Protein AF-A0A3E1EK61-F1 (afdb_monomer)

Nearest PDB structures (foldseek):
  5bsh-assembly1_D  TM=7.287E-01  e=6.746E+00  Medicago truncatula

pLDDT: mean 79.61, std 18.03, range [48.34, 98.31]

Foldseek 3Di:
DPPPPVVVPPPPPVPVPDPPPPPPPPPPDVVVQQVVVQVVLVVQLVVQLVVVVVVVDDSVVSSVVSLVVCCVVPVVGPNNVDD

Structure (mmCIF, N/CA/C/O backbone):
data_AF-A0A3E1EK61-F1
#
_entry.id   AF-A0A3E1EK61-F1
#
loop_
_atom_site.group_PDB
_atom_site.id
_atom_site.type_symbol
_atom_site.label_atom_id
_atom_site.label_alt_id
_atom_site.label_comp_id
_atom_site.label_asym_id
_atom_site.label_entity_id
_atom_site.label_seq_id
_atom_site.pdbx_PDB_ins_code
_atom_site.Cartn_x
_atom_site.Cartn_y
_atom_site.Cartn_z
_atom_site.occupancy
_atom_site.B_iso_or_equiv
_atom_site.auth_seq_id
_atom_site.auth_comp_id
_atom_site.auth_asym_id
_atom_site.auth_atom_id
_atom_site.pdbx_PDB_model_num
ATOM 1 N N . MET A 1 1 ? 49.779 51.396 -35.343 1.00 48.34 1 MET A N 1
ATOM 2 C CA . MET A 1 1 ? 49.883 49.921 -35.244 1.00 48.34 1 MET A CA 1
ATOM 3 C C . MET A 1 1 ? 49.449 49.436 -33.853 1.00 48.34 1 MET A C 1
ATOM 5 O O . MET A 1 1 ? 50.280 49.021 -33.065 1.00 48.34 1 MET A O 1
ATOM 9 N N . LYS A 1 2 ? 48.164 49.570 -33.488 1.00 52.69 2 LYS A N 1
ATOM 10 C CA . LYS A 1 2 ? 47.650 49.185 -32.147 1.00 52.69 2 LYS A CA 1
ATOM 11 C C . LYS A 1 2 ? 46.298 48.449 -32.190 1.00 52.69 2 LYS A C 1
ATOM 13 O O . LYS A 1 2 ? 45.781 48.054 -31.159 1.00 52.69 2 LYS A O 1
ATOM 18 N N . ARG A 1 3 ? 45.733 48.245 -33.389 1.00 54.34 3 ARG A N 1
ATOM 19 C CA . ARG A 1 3 ? 44.423 47.601 -33.601 1.00 54.34 3 ARG A CA 1
ATOM 20 C C . ARG A 1 3 ? 44.506 46.087 -33.855 1.00 54.34 3 ARG A C 1
ATOM 22 O O . ARG A 1 3 ? 43.498 45.410 -33.732 1.00 54.34 3 ARG A O 1
ATOM 29 N N . SER A 1 4 ? 45.696 45.549 -34.139 1.00 55.09 4 SER A N 1
ATOM 30 C CA . SER A 1 4 ? 45.888 44.117 -34.439 1.00 55.09 4 SER A CA 1
ATOM 31 C C . SER A 1 4 ? 46.126 43.231 -33.212 1.00 55.09 4 SER A C 1
ATOM 33 O O . SER A 1 4 ? 46.171 42.017 -33.351 1.00 55.09 4 SER A O 1
ATOM 35 N N . LEU A 1 5 ? 46.269 43.805 -32.012 1.00 54.22 5 LEU A N 1
ATOM 36 C CA . LEU A 1 5 ? 46.554 43.038 -30.789 1.00 54.22 5 LEU 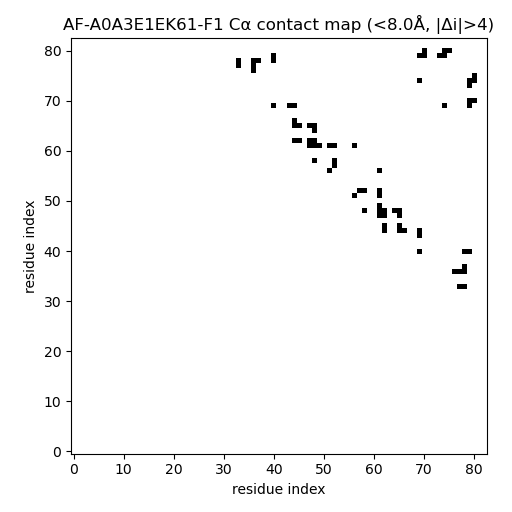A CA 1
ATOM 37 C C . LEU A 1 5 ? 45.298 42.461 -30.117 1.00 54.22 5 LEU A C 1
ATOM 39 O O . LEU A 1 5 ? 45.408 41.540 -29.319 1.00 54.22 5 LEU A O 1
ATOM 43 N N . ILE A 1 6 ? 44.106 42.959 -30.460 1.00 55.25 6 ILE A N 1
ATOM 44 C CA . ILE A 1 6 ? 42.843 42.499 -29.856 1.00 55.25 6 ILE A CA 1
ATOM 45 C C . ILE A 1 6 ? 42.387 41.169 -30.480 1.00 55.25 6 ILE A C 1
ATOM 47 O O . ILE A 1 6 ? 41.839 40.313 -29.793 1.00 55.25 6 ILE A O 1
ATOM 51 N N . PHE A 1 7 ? 42.687 40.944 -31.762 1.00 52.25 7 PHE A N 1
ATOM 52 C CA . PHE A 1 7 ? 42.311 39.708 -32.457 1.00 52.25 7 PHE A CA 1
ATOM 53 C C . PHE A 1 7 ? 43.163 38.492 -32.071 1.00 52.25 7 PHE A C 1
ATOM 55 O O . PHE A 1 7 ? 42.735 37.364 -32.296 1.00 52.25 7 PHE A O 1
ATOM 62 N N . LEU A 1 8 ? 44.333 38.694 -31.455 1.00 54.09 8 LEU A N 1
ATOM 63 C CA . LEU A 1 8 ? 45.206 37.591 -31.042 1.00 54.09 8 LEU A CA 1
ATOM 64 C C . LEU A 1 8 ? 44.809 36.965 -29.695 1.00 54.09 8 LEU A C 1
ATOM 66 O O . LEU A 1 8 ? 45.253 35.863 -29.389 1.00 54.09 8 LEU A O 1
ATOM 70 N N . LEU A 1 9 ? 43.972 37.639 -28.898 1.00 54.16 9 LEU A N 1
ATOM 71 C CA . LEU A 1 9 ? 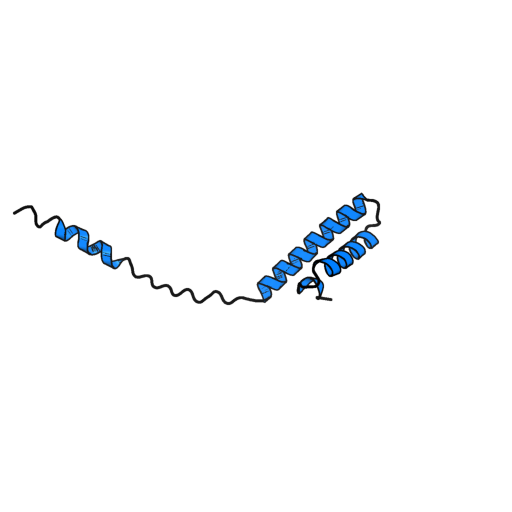43.628 37.187 -27.544 1.00 54.16 9 LEU A CA 1
ATOM 72 C C . LEU A 1 9 ? 42.346 36.337 -27.474 1.00 54.16 9 LEU A C 1
ATOM 74 O O . LEU A 1 9 ? 42.082 35.713 -26.453 1.00 54.16 9 LEU A O 1
ATOM 78 N N . LEU A 1 10 ? 41.549 36.295 -28.548 1.00 54.25 10 LEU A N 1
ATOM 79 C CA . LEU A 1 10 ? 40.273 35.563 -28.595 1.00 54.25 10 LEU A CA 1
ATOM 80 C C . LEU A 1 10 ? 40.390 34.150 -29.194 1.00 54.25 10 LEU A C 1
ATOM 82 O O . LEU A 1 10 ? 39.433 33.381 -29.139 1.00 54.25 10 LEU A O 1
ATOM 86 N N . LEU A 1 11 ? 41.554 33.781 -29.737 1.00 54.44 11 LEU A N 1
ATOM 87 C CA . LEU A 1 11 ? 41.748 32.493 -30.407 1.00 54.44 11 LEU A CA 1
ATOM 88 C C . LEU A 1 11 ? 41.859 31.253 -2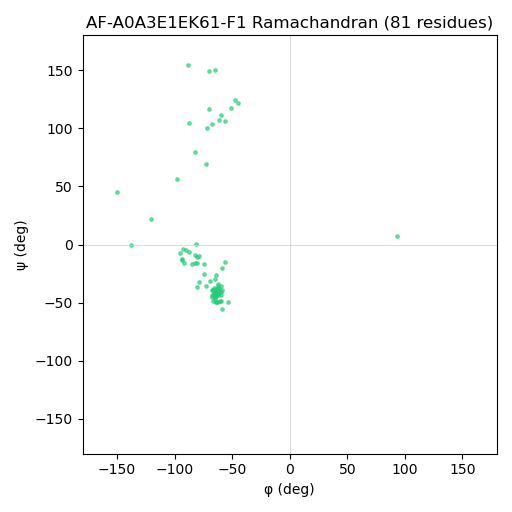9.485 1.00 54.44 11 LEU A C 1
ATOM 90 O O . LEU A 1 11 ? 41.504 30.173 -29.955 1.00 54.44 11 LEU A O 1
ATOM 94 N N . PRO A 1 12 ? 42.273 31.315 -28.198 1.00 55.38 12 PRO A N 1
ATOM 95 C CA . PRO A 1 12 ? 42.404 30.087 -27.414 1.00 55.38 12 PRO A CA 1
ATOM 96 C C . PRO A 1 12 ? 41.081 29.592 -26.801 1.00 55.38 12 PRO A C 1
ATOM 98 O O . PRO A 1 12 ? 41.039 28.472 -26.300 1.00 55.38 12 PRO A O 1
ATOM 101 N N . LEU A 1 13 ? 39.983 30.362 -26.856 1.00 53.47 13 LEU A N 1
ATOM 102 C CA . LEU A 1 13 ? 38.729 29.975 -26.188 1.00 53.47 13 LEU A CA 1
ATOM 103 C C . LEU A 1 13 ? 37.886 28.959 -26.985 1.00 53.47 13 LEU A C 1
ATOM 105 O O . LEU A 1 13 ? 37.014 28.304 -26.421 1.00 53.47 13 LEU A O 1
ATOM 109 N N . ALA A 1 14 ? 38.164 28.771 -28.279 1.00 55.59 14 ALA A N 1
ATOM 110 C CA . ALA A 1 14 ? 37.399 27.858 -29.135 1.00 55.59 14 ALA A CA 1
ATOM 111 C C . ALA A 1 14 ? 37.790 26.371 -28.988 1.00 55.59 14 ALA A C 1
ATOM 113 O O . ALA A 1 14 ? 37.073 25.503 -29.480 1.00 55.59 14 ALA A O 1
ATOM 114 N N . LEU A 1 15 ? 38.896 26.051 -28.305 1.00 55.47 15 LEU A N 1
ATOM 115 C CA . LEU A 1 15 ? 39.407 24.675 -28.195 1.00 55.47 15 LEU A CA 1
ATOM 116 C C . LEU A 1 15 ? 38.871 23.886 -26.987 1.00 55.47 15 LEU A C 1
ATOM 118 O O . LEU A 1 15 ? 39.138 22.694 -26.878 1.00 55.47 15 LEU A O 1
ATOM 122 N N . LEU A 1 16 ? 38.086 24.505 -26.098 1.00 57.38 16 LEU A N 1
ATOM 123 C CA . LEU A 1 16 ? 37.524 23.825 -24.918 1.00 57.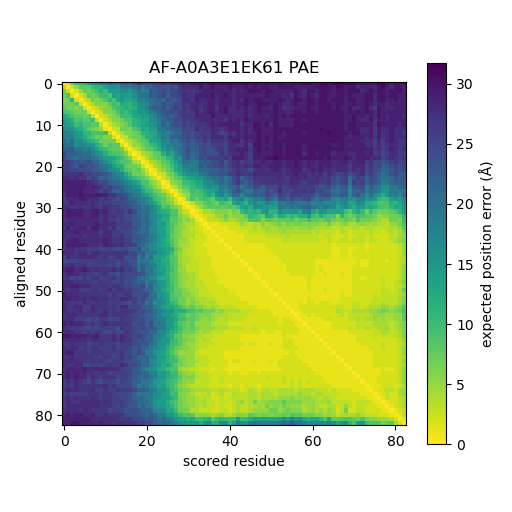38 16 LEU A CA 1
ATOM 124 C C . LEU A 1 16 ? 36.124 23.228 -25.152 1.00 57.38 16 LEU A C 1
ATOM 126 O O . LEU A 1 16 ? 35.590 22.543 -24.282 1.00 57.38 16 LEU A O 1
ATOM 130 N N . ALA A 1 17 ? 35.524 23.431 -26.327 1.00 59.53 17 ALA A N 1
ATOM 131 C CA . ALA A 1 17 ? 34.177 22.955 -26.642 1.00 59.53 17 ALA A CA 1
ATOM 132 C C . ALA A 1 17 ? 34.188 21.630 -27.426 1.00 59.53 17 ALA A C 1
ATOM 134 O O . ALA A 1 17 ? 33.642 21.543 -28.523 1.00 59.53 17 ALA A O 1
ATOM 135 N N . ALA A 1 18 ? 34.815 20.578 -26.892 1.00 62.09 18 ALA A N 1
ATOM 136 C CA . ALA A 1 18 ? 34.723 19.250 -27.510 1.00 62.09 18 ALA A CA 1
ATOM 137 C C . ALA A 1 18 ? 34.821 18.082 -26.516 1.00 62.09 18 ALA A C 1
ATOM 139 O O . ALA A 1 18 ? 35.457 17.069 -26.794 1.00 62.09 18 ALA A O 1
ATOM 140 N N . CYS A 1 19 ? 34.114 18.152 -25.388 1.00 61.62 19 CYS A N 1
ATOM 141 C CA . CYS A 1 19 ? 33.782 16.941 -24.638 1.00 61.62 19 CYS A CA 1
ATOM 142 C C . CYS A 1 19 ? 32.550 16.281 -25.272 1.00 61.62 19 CYS A C 1
ATOM 144 O O . CYS A 1 19 ? 31.436 16.412 -24.768 1.00 61.62 19 CYS A O 1
ATOM 146 N N . LYS A 1 20 ? 32.735 15.546 -26.379 1.00 64.19 20 LYS A N 1
ATOM 147 C CA . LYS A 1 20 ? 31.731 14.575 -26.846 1.00 64.19 20 LYS A CA 1
ATOM 148 C C . LYS A 1 20 ? 31.737 13.363 -25.910 1.00 64.19 20 LYS A C 1
ATOM 150 O O . LYS A 1 20 ? 32.153 12.271 -26.288 1.00 64.19 20 LYS A O 1
ATOM 155 N N . HIS A 1 21 ? 31.276 13.551 -24.676 1.00 63.59 21 HIS A N 1
ATOM 156 C CA . HIS A 1 21 ? 30.789 12.427 -23.894 1.00 63.59 21 HIS A CA 1
ATOM 157 C C . HIS A 1 21 ? 29.518 11.959 -24.593 1.00 63.59 21 HIS A C 1
ATOM 159 O O . HIS A 1 21 ? 28.492 12.621 -24.522 1.00 63.59 21 HIS A O 1
ATOM 165 N N . ASN A 1 22 ? 29.602 10.848 -25.321 1.00 63.06 22 ASN A N 1
ATOM 166 C CA . ASN A 1 22 ? 28.423 10.048 -25.608 1.00 63.06 22 ASN A CA 1
ATOM 167 C C . ASN A 1 22 ? 28.069 9.374 -24.280 1.00 63.06 22 ASN A C 1
ATOM 169 O O . ASN A 1 22 ? 28.758 8.408 -23.929 1.00 63.06 22 ASN A O 1
ATOM 173 N N . PRO A 1 23 ? 27.082 9.853 -23.493 1.00 62.62 23 PRO A N 1
ATOM 174 C CA . PRO A 1 23 ? 26.621 9.058 -22.375 1.00 62.62 23 PRO A CA 1
ATOM 175 C C . PRO A 1 23 ? 26.113 7.754 -22.985 1.00 62.62 23 PRO A C 1
ATOM 177 O O . PRO A 1 23 ? 25.122 7.739 -23.720 1.00 62.62 23 PRO A O 1
ATOM 180 N N . LYS A 1 24 ? 26.820 6.645 -22.734 1.00 64.94 24 LYS A N 1
ATOM 181 C CA . LYS A 1 24 ? 26.198 5.330 -22.868 1.00 64.94 24 LYS A CA 1
ATOM 182 C C . LYS A 1 24 ? 24.923 5.442 -22.052 1.00 64.94 24 LYS A C 1
ATOM 184 O O . LYS A 1 24 ? 25.013 5.745 -20.862 1.00 64.94 24 LYS A O 1
ATOM 189 N N . LYS A 1 25 ? 23.768 5.302 -22.712 1.00 65.25 25 LYS A N 1
ATOM 190 C CA . LYS A 1 25 ? 22.471 5.316 -22.035 1.00 65.25 25 LYS A CA 1
ATOM 191 C C . LYS A 1 25 ? 22.627 4.428 -20.799 1.00 65.25 25 LYS A C 1
ATOM 193 O O . LYS A 1 25 ? 23.087 3.292 -20.982 1.00 65.25 25 LYS A O 1
ATOM 198 N N . PRO A 1 26 ? 22.395 4.949 -19.579 1.00 64.88 26 PRO A N 1
ATOM 199 C CA . PRO A 1 26 ? 22.515 4.149 -18.374 1.00 64.88 26 PRO A CA 1
ATOM 200 C C . PRO A 1 26 ? 21.766 2.849 -18.614 1.00 64.88 26 PRO A C 1
ATOM 202 O O . PRO A 1 26 ? 20.624 2.874 -19.068 1.00 64.88 26 PRO A O 1
ATOM 205 N N . LYS A 1 27 ? 22.456 1.719 -18.448 1.00 61.41 27 LYS A N 1
ATOM 206 C CA . LYS A 1 27 ? 21.854 0.410 -18.663 1.00 61.41 27 LYS A CA 1
ATOM 207 C C . LYS A 1 27 ? 20.717 0.322 -17.656 1.00 61.41 27 LYS A C 1
ATOM 209 O O . LYS A 1 27 ? 20.994 0.267 -16.462 1.00 61.41 27 LYS A O 1
ATOM 214 N N . GLU A 1 28 ? 19.478 0.415 -18.131 1.00 62.78 28 GLU A N 1
ATOM 215 C CA . GLU A 1 28 ? 18.295 0.282 -17.290 1.00 62.78 28 GLU A CA 1
ATOM 216 C C . GLU A 1 28 ? 18.426 -1.071 -16.599 1.00 62.78 28 GLU A C 1
ATOM 218 O O . GLU A 1 28 ? 18.390 -2.117 -17.246 1.00 62.78 28 GLU A O 1
ATOM 223 N N . ASN A 1 29 ? 18.752 -1.045 -15.307 1.00 65.38 29 ASN A N 1
ATOM 224 C CA . ASN A 1 29 ? 18.870 -2.253 -14.522 1.00 65.38 29 ASN A CA 1
ATOM 225 C C . ASN A 1 29 ? 17.464 -2.544 -13.995 1.00 65.38 29 ASN A C 1
ATOM 227 O O . ASN A 1 29 ? 17.032 -1.847 -13.074 1.00 65.38 29 ASN A O 1
ATOM 231 N N . PRO A 1 30 ? 16.740 -3.531 -14.550 1.00 63.59 30 PRO A N 1
ATOM 232 C CA . PRO A 1 30 ? 15.387 -3.847 -14.099 1.00 63.59 30 PRO A CA 1
ATOM 233 C C . PRO A 1 30 ? 15.343 -4.221 -12.609 1.00 63.59 30 PRO A C 1
ATOM 235 O O . PRO A 1 30 ? 14.303 -4.057 -11.981 1.00 63.59 30 PRO A O 1
ATOM 238 N N . ALA A 1 31 ? 16.476 -4.623 -12.016 1.00 65.56 31 ALA A N 1
ATOM 239 C CA . ALA A 1 31 ? 16.583 -4.874 -10.580 1.00 65.56 31 ALA A CA 1
ATOM 240 C C . ALA A 1 31 ? 16.386 -3.612 -9.715 1.00 65.56 31 ALA A C 1
ATOM 242 O O . ALA A 1 31 ? 15.892 -3.701 -8.595 1.00 65.56 31 ALA A O 1
ATOM 243 N N . ALA A 1 32 ? 16.738 -2.425 -10.224 1.00 62.81 32 ALA A N 1
ATOM 244 C CA . ALA A 1 32 ? 16.543 -1.178 -9.482 1.00 62.81 32 ALA A CA 1
ATOM 245 C C . ALA A 1 32 ? 15.057 -0.789 -9.417 1.00 62.81 32 ALA A C 1
ATO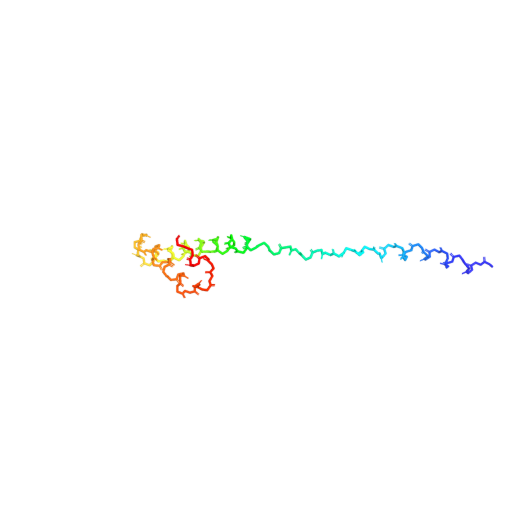M 247 O O . ALA A 1 32 ? 14.590 -0.281 -8.401 1.00 62.81 32 ALA A O 1
ATOM 248 N N . ALA A 1 33 ? 14.299 -1.059 -10.485 1.00 74.81 33 ALA A N 1
ATOM 249 C CA . ALA A 1 33 ? 12.856 -0.840 -10.493 1.00 74.81 33 ALA A CA 1
ATOM 250 C C . ALA A 1 33 ? 12.148 -1.776 -9.500 1.00 74.81 33 ALA A C 1
ATOM 252 O O . ALA A 1 33 ? 11.315 -1.313 -8.723 1.00 74.81 33 ALA A O 1
ATOM 253 N N . SER A 1 34 ? 12.536 -3.057 -9.448 1.00 80.00 34 SER A N 1
ATOM 254 C CA . SER A 1 34 ? 11.950 -4.010 -8.497 1.00 80.00 34 SER A CA 1
ATOM 255 C C . SER A 1 34 ? 12.243 -3.654 -7.038 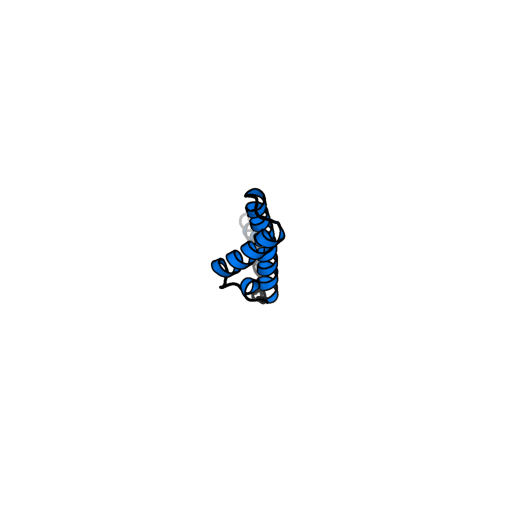1.00 80.00 34 SER A C 1
ATOM 257 O O . SER A 1 34 ? 11.335 -3.706 -6.216 1.00 80.00 34 SER A O 1
ATOM 259 N N . GLU A 1 35 ? 13.466 -3.223 -6.711 1.00 81.69 35 GLU A N 1
ATOM 260 C CA . GLU A 1 35 ? 13.828 -2.827 -5.339 1.00 81.69 35 GLU A CA 1
ATOM 261 C C . GLU A 1 35 ? 13.004 -1.620 -4.851 1.00 81.69 35 GLU A C 1
ATOM 263 O O . GLU A 1 35 ? 12.526 -1.582 -3.713 1.00 81.69 35 GLU A O 1
ATOM 268 N N . ILE A 1 36 ? 12.774 -0.639 -5.731 1.00 89.19 36 ILE A N 1
ATOM 269 C CA . ILE A 1 36 ? 11.945 0.531 -5.416 1.00 89.19 36 ILE A CA 1
ATOM 270 C C . ILE A 1 36 ? 10.492 0.114 -5.178 1.00 89.19 36 ILE A C 1
ATOM 272 O O . ILE A 1 36 ? 9.873 0.579 -4.216 1.00 89.19 36 ILE A O 1
ATOM 276 N N . GLU A 1 37 ? 9.950 -0.753 -6.035 1.00 89.62 37 GLU A N 1
ATOM 277 C CA . GLU A 1 37 ? 8.582 -1.256 -5.902 1.00 89.62 37 GLU A CA 1
ATOM 278 C C . GLU A 1 37 ? 8.394 -2.075 -4.617 1.00 89.62 37 GLU A C 1
ATOM 280 O O . GLU A 1 37 ? 7.378 -1.923 -3.935 1.00 89.62 37 GLU A O 1
ATOM 285 N N . GLU A 1 38 ? 9.375 -2.893 -4.235 1.00 90.69 38 GLU A N 1
ATOM 286 C CA . GLU A 1 38 ? 9.354 -3.660 -2.985 1.00 90.69 38 GLU A CA 1
ATOM 287 C C . GLU A 1 38 ? 9.390 -2.743 -1.759 1.00 90.69 38 GLU A C 1
ATOM 289 O O . GLU A 1 38 ? 8.554 -2.872 -0.857 1.00 90.69 38 GLU A O 1
ATOM 294 N N . GLY A 1 39 ? 10.285 -1.751 -1.754 1.00 93.38 39 GLY A N 1
ATOM 295 C CA . GLY A 1 39 ? 10.338 -0.753 -0.687 1.00 93.38 39 GLY A CA 1
ATOM 296 C C . GLY A 1 39 ? 9.056 0.082 -0.603 1.00 93.38 39 GLY A C 1
ATOM 297 O O . GLY A 1 39 ? 8.604 0.433 0.491 1.00 93.38 39 GLY A O 1
ATOM 298 N N . PHE A 1 40 ? 8.440 0.390 -1.746 1.00 94.75 40 PHE A N 1
ATOM 299 C CA . PHE A 1 40 ? 7.137 1.047 -1.797 1.00 94.75 40 PHE A CA 1
ATOM 300 C C . PHE A 1 40 ? 6.038 0.166 -1.195 1.00 94.75 40 PHE A C 1
ATOM 302 O O . PHE A 1 40 ? 5.317 0.642 -0.316 1.00 94.75 40 PHE A O 1
ATOM 309 N N . LYS A 1 41 ? 5.950 -1.109 -1.597 1.00 95.25 41 LYS A N 1
ATOM 310 C CA . LYS A 1 41 ? 4.995 -2.079 -1.040 1.00 95.25 41 LYS A CA 1
ATOM 311 C C . LYS A 1 41 ? 5.105 -2.156 0.472 1.00 95.25 41 LYS A C 1
ATOM 313 O O . LYS A 1 41 ? 4.088 -2.040 1.153 1.00 95.25 41 LYS A O 1
ATOM 318 N N . GLN A 1 42 ? 6.319 -2.308 0.999 1.00 96.38 42 GLN A N 1
ATOM 319 C CA . GLN A 1 42 ? 6.534 -2.412 2.438 1.00 96.38 42 GLN A CA 1
ATOM 320 C C . GLN A 1 42 ? 6.002 -1.176 3.175 1.00 96.38 42 GLN A C 1
ATOM 322 O O . GLN A 1 42 ? 5.136 -1.306 4.041 1.00 96.38 42 GLN A O 1
ATOM 327 N N . ARG A 1 43 ? 6.455 0.024 2.788 1.00 97.19 43 ARG A N 1
ATOM 328 C CA . ARG A 1 43 ? 6.040 1.277 3.443 1.00 97.19 43 ARG A CA 1
ATOM 329 C C . ARG A 1 43 ? 4.539 1.528 3.317 1.00 97.19 43 ARG A C 1
ATOM 331 O O . ARG A 1 43 ? 3.917 2.040 4.247 1.00 97.19 43 ARG A O 1
ATOM 338 N N . TRP A 1 44 ? 3.954 1.182 2.172 1.00 97.69 44 TRP A N 1
ATOM 339 C CA . TRP A 1 44 ? 2.524 1.345 1.942 1.00 97.69 44 TRP A CA 1
ATOM 340 C C . TRP A 1 44 ? 1.705 0.414 2.840 1.00 97.69 44 TRP A C 1
ATOM 342 O O . TRP A 1 44 ? 0.787 0.880 3.514 1.00 97.69 44 TRP A O 1
ATOM 352 N N . VAL A 1 45 ? 2.064 -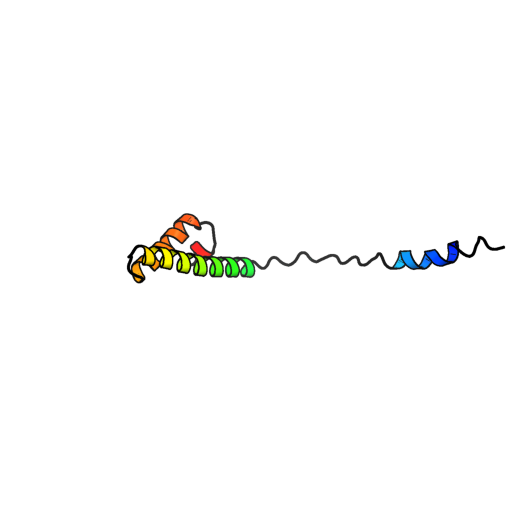0.874 2.898 1.00 97.75 45 VAL A N 1
ATOM 353 C CA . VAL A 1 45 ? 1.385 -1.872 3.739 1.00 97.75 45 VAL A CA 1
ATOM 354 C C . VAL A 1 45 ? 1.516 -1.517 5.217 1.00 97.75 45 VAL A C 1
ATOM 356 O O . VAL A 1 45 ? 0.526 -1.582 5.938 1.00 97.75 45 VAL A O 1
ATOM 359 N N . GLU A 1 46 ? 2.699 -1.102 5.671 1.00 97.69 46 GLU A N 1
ATOM 360 C CA . GLU A 1 46 ? 2.923 -0.679 7.060 1.00 97.69 46 GLU A CA 1
ATOM 361 C C . GLU A 1 46 ? 2.044 0.515 7.438 1.00 97.69 46 GLU A C 1
ATOM 363 O O . GLU A 1 46 ? 1.336 0.462 8.446 1.00 97.69 46 GLU A O 1
ATOM 368 N N . LYS A 1 47 ? 2.023 1.560 6.600 1.00 98.25 47 LYS A N 1
ATOM 369 C CA . LYS A 1 47 ? 1.157 2.722 6.819 1.00 98.25 47 LYS A CA 1
ATOM 370 C C . LYS A 1 47 ? -0.313 2.308 6.856 1.00 98.25 47 LYS A C 1
ATOM 372 O O . LYS A 1 47 ? -1.036 2.682 7.773 1.00 98.25 47 LYS A O 1
ATOM 377 N N . ARG A 1 48 ? -0.758 1.523 5.873 1.00 98.19 48 ARG A N 1
ATOM 378 C CA . ARG A 1 48 ? -2.168 1.148 5.765 1.00 98.19 48 ARG A CA 1
ATOM 379 C C . ARG A 1 48 ? -2.611 0.253 6.919 1.00 98.19 48 ARG A C 1
ATOM 381 O O . ARG A 1 48 ? -3.702 0.444 7.447 1.00 98.19 48 ARG A O 1
ATOM 388 N N . ALA A 1 49 ? -1.758 -0.671 7.351 1.00 98.31 49 ALA A N 1
ATOM 389 C CA . ALA A 1 49 ? -2.010 -1.477 8.536 1.00 98.31 49 ALA A CA 1
ATOM 390 C C . ALA A 1 49 ? -2.107 -0.602 9.797 1.00 98.31 49 ALA A C 1
ATOM 392 O O . ALA A 1 49 ? -2.984 -0.838 10.621 1.00 98.31 49 ALA A O 1
ATOM 393 N N . ALA A 1 50 ? -1.266 0.430 9.936 1.00 98.19 50 ALA A N 1
ATOM 394 C CA . ALA A 1 50 ? -1.361 1.383 11.043 1.00 98.19 50 ALA A CA 1
ATOM 395 C C . ALA A 1 50 ? -2.684 2.167 11.031 1.00 98.19 50 ALA A C 1
ATOM 397 O O . ALA A 1 50 ? -3.323 2.287 12.076 1.00 98.19 50 ALA A O 1
ATOM 398 N N . ASP A 1 51 ? -3.136 2.620 9.858 1.00 98.19 51 ASP A N 1
ATOM 399 C CA . ASP A 1 51 ? -4.432 3.294 9.708 1.00 98.19 51 ASP A CA 1
ATOM 400 C C . ASP A 1 51 ? -5.597 2.366 10.106 1.00 98.19 51 ASP A C 1
ATOM 402 O O . ASP A 1 51 ? -6.524 2.784 10.795 1.00 98.19 51 ASP A O 1
ATOM 406 N N . LEU A 1 52 ? -5.545 1.088 9.713 1.00 98.19 52 LEU A N 1
ATOM 407 C CA . LEU A 1 52 ? -6.561 0.090 10.071 1.00 98.19 52 LEU A CA 1
ATOM 408 C C . LEU A 1 52 ? -6.549 -0.237 11.572 1.00 98.19 52 LEU A C 1
ATOM 410 O O . LEU A 1 52 ? -7.612 -0.332 12.187 1.00 98.19 52 LEU A O 1
ATOM 414 N N . MET A 1 53 ? -5.370 -0.326 12.190 1.00 98.00 53 MET A N 1
ATOM 415 C CA . MET A 1 53 ? -5.256 -0.488 13.642 1.00 98.00 53 MET A CA 1
ATOM 416 C C . MET A 1 53 ? -5.815 0.721 14.397 1.00 98.00 53 MET A C 1
ATOM 418 O O . MET A 1 53 ? -6.484 0.546 15.413 1.00 98.00 53 MET A O 1
ATOM 422 N N . ALA A 1 54 ? -5.603 1.941 13.893 1.00 98.12 54 ALA A N 1
ATOM 423 C CA . ALA A 1 54 ? -6.183 3.153 14.475 1.00 98.12 54 ALA A CA 1
ATOM 424 C C . ALA A 1 54 ? -7.723 3.166 14.404 1.00 98.12 54 ALA A C 1
ATOM 426 O O . ALA A 1 54 ? -8.371 3.772 15.255 1.00 98.12 54 ALA A O 1
ATOM 427 N N . LEU A 1 55 ? -8.311 2.453 13.437 1.00 97.12 55 LEU A N 1
ATOM 428 C CA . LEU A 1 55 ? -9.756 2.208 13.338 1.00 97.12 55 LEU A CA 1
ATOM 429 C C . LEU A 1 55 ? -10.244 1.060 14.242 1.00 97.12 55 LEU A C 1
ATOM 431 O O . LEU A 1 55 ? -11.435 0.756 14.257 1.00 97.12 55 LEU A O 1
ATOM 435 N N . GLY A 1 56 ? -9.347 0.427 15.002 1.00 97.06 56 GLY A N 1
ATOM 436 C CA . GLY A 1 56 ? -9.668 -0.631 15.958 1.00 97.06 56 GLY A CA 1
ATOM 437 C C . GLY A 1 56 ? -9.567 -2.053 15.403 1.00 97.06 56 GLY A C 1
ATOM 438 O O . GLY A 1 56 ? -9.939 -2.995 16.105 1.00 97.06 56 GLY A O 1
ATOM 439 N N . LEU A 1 57 ? -9.060 -2.252 14.179 1.00 97.25 57 LEU A N 1
ATOM 440 C CA . LEU A 1 57 ? -8.760 -3.604 13.706 1.00 97.25 57 LEU A CA 1
ATOM 441 C C . LEU A 1 57 ? -7.562 -4.192 14.458 1.00 97.25 57 LEU A C 1
ATOM 443 O O . LEU A 1 57 ? -6.614 -3.505 14.839 1.00 97.25 57 LEU A O 1
ATOM 447 N N . ARG A 1 58 ? -7.570 -5.517 14.616 1.00 97.06 58 ARG A N 1
ATOM 448 C CA . ARG A 1 58 ? -6.424 -6.235 15.178 1.00 97.06 58 ARG A CA 1
ATOM 449 C C . ARG A 1 58 ? -5.197 -6.128 14.254 1.00 97.06 58 ARG A C 1
ATOM 451 O O . ARG A 1 58 ? -5.374 -6.065 13.034 1.00 97.06 58 ARG A O 1
ATOM 458 N N . PRO A 1 59 ? -3.962 -6.161 14.787 1.00 94.38 59 PRO A N 1
ATOM 459 C CA . PRO A 1 59 ? -2.746 -6.007 13.981 1.00 94.38 59 PRO A CA 1
ATOM 460 C C . PRO A 1 59 ? -2.571 -7.049 12.866 1.00 94.38 59 PRO A C 1
ATOM 462 O O . PRO A 1 59 ? -2.147 -6.712 11.762 1.00 94.38 59 PRO A O 1
ATOM 465 N N . ASP A 1 60 ? -2.920 -8.307 13.139 1.00 93.44 60 ASP A N 1
ATOM 466 C CA . ASP A 1 60 ? -2.849 -9.419 12.187 1.00 93.44 60 ASP A CA 1
ATOM 467 C C . ASP A 1 60 ? -3.799 -9.213 11.000 1.00 93.44 60 ASP A C 1
ATOM 469 O O . ASP A 1 60 ? -3.369 -9.253 9.845 1.00 93.44 60 ASP A O 1
ATOM 473 N N . LEU A 1 61 ? -5.062 -8.891 11.291 1.00 96.50 61 LEU A N 1
ATOM 474 C CA . LEU A 1 61 ? -6.075 -8.606 10.272 1.00 96.50 61 LEU A CA 1
ATOM 475 C C . LEU A 1 61 ? -5.766 -7.321 9.497 1.00 96.50 61 LEU A C 1
ATOM 477 O O . LEU A 1 61 ? -5.908 -7.291 8.279 1.00 96.50 61 LEU A O 1
ATOM 481 N N . SER A 1 62 ? -5.278 -6.283 10.181 1.00 97.69 62 SER A N 1
ATOM 482 C CA . SER A 1 62 ? -4.890 -5.009 9.561 1.00 97.69 62 SER A CA 1
ATOM 483 C C . SER A 1 62 ? -3.790 -5.200 8.523 1.00 97.69 62 SER A C 1
ATOM 485 O O . SER A 1 62 ? -3.855 -4.636 7.432 1.00 97.69 62 SER A O 1
ATOM 487 N N . ARG A 1 63 ? -2.775 -6.013 8.845 1.00 96.50 63 ARG A N 1
ATOM 488 C CA . ARG A 1 63 ? -1.673 -6.293 7.920 1.00 96.50 63 ARG A CA 1
ATOM 489 C C . ARG A 1 63 ? -2.143 -7.104 6.721 1.00 96.50 63 ARG A C 1
ATOM 491 O O . ARG A 1 63 ? -1.751 -6.787 5.601 1.00 96.50 63 ARG A O 1
ATOM 498 N N . GLN A 1 64 ? -2.966 -8.125 6.945 1.00 97.25 64 GLN A N 1
ATOM 499 C CA . GLN A 1 64 ? -3.509 -8.937 5.860 1.00 97.25 64 GLN A CA 1
ATOM 500 C C . GLN A 1 64 ? -4.375 -8.092 4.920 1.00 97.25 64 GLN A C 1
ATOM 502 O O . GLN A 1 64 ? -4.118 -8.066 3.720 1.00 97.25 64 GLN A O 1
ATOM 507 N N . GLN A 1 65 ? -5.307 -7.314 5.474 1.00 97.56 65 GLN A N 1
ATOM 508 C CA . GLN A 1 65 ? -6.156 -6.421 4.693 1.00 97.56 65 GLN A CA 1
ATOM 509 C C . GLN A 1 65 ? -5.331 -5.382 3.921 1.00 97.56 65 GLN A C 1
ATOM 511 O O . GLN A 1 65 ? -5.598 -5.135 2.751 1.00 97.56 65 GLN A O 1
ATOM 516 N N . ALA A 1 66 ? -4.286 -4.813 4.527 1.00 97.75 66 ALA A N 1
ATOM 517 C CA . ALA A 1 66 ? -3.380 -3.916 3.817 1.00 97.75 66 ALA A CA 1
ATOM 518 C C . ALA A 1 66 ? -2.662 -4.613 2.644 1.00 97.75 66 ALA A C 1
ATOM 520 O O . ALA A 1 66 ? -2.493 -4.015 1.587 1.00 97.75 66 ALA A O 1
ATOM 521 N N . ILE A 1 67 ? -2.251 -5.875 2.773 1.00 96.75 67 ILE A N 1
ATOM 522 C CA . ILE A 1 67 ? -1.640 -6.612 1.654 1.00 96.75 67 ILE A CA 1
ATOM 523 C C . ILE A 1 6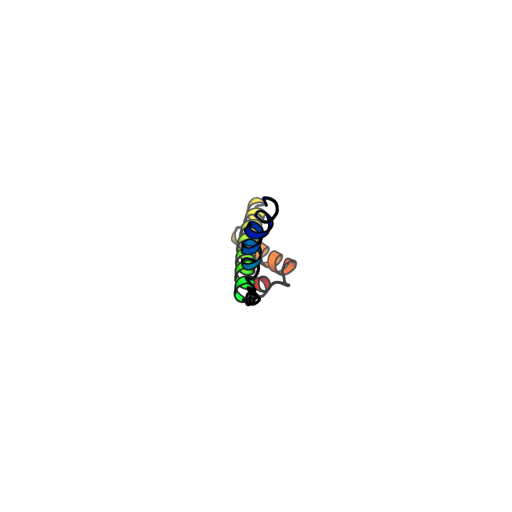7 ? -2.652 -6.837 0.525 1.00 96.75 67 ILE A C 1
ATOM 525 O O . ILE A 1 67 ? -2.304 -6.664 -0.645 1.00 96.75 67 ILE A O 1
ATOM 529 N N . ASP A 1 68 ? -3.886 -7.196 0.863 1.00 97.00 68 ASP A N 1
ATOM 530 C CA . ASP A 1 68 ? -4.932 -7.455 -0.126 1.00 97.00 68 ASP A CA 1
ATOM 531 C C . ASP A 1 68 ? -5.339 -6.162 -0.852 1.00 97.00 68 ASP A C 1
ATOM 533 O O . ASP A 1 68 ? -5.316 -6.120 -2.083 1.00 97.00 68 ASP A O 1
ATOM 537 N N . GLU A 1 69 ? -5.544 -5.060 -0.121 1.00 97.19 69 GLU A N 1
ATOM 538 C CA . GLU A 1 69 ? -5.789 -3.737 -0.715 1.00 97.19 69 GLU A CA 1
ATOM 539 C C . GLU A 1 69 ? -4.616 -3.275 -1.600 1.00 97.19 69 GLU A C 1
ATOM 541 O O . GLU A 1 69 ? -4.824 -2.632 -2.635 1.00 97.19 69 GLU A O 1
ATOM 546 N N . PHE A 1 70 ? -3.372 -3.599 -1.224 1.00 96.81 70 PHE A N 1
ATOM 547 C CA . PHE A 1 70 ? -2.206 -3.294 -2.053 1.00 96.81 70 PHE A CA 1
ATOM 548 C C . PHE A 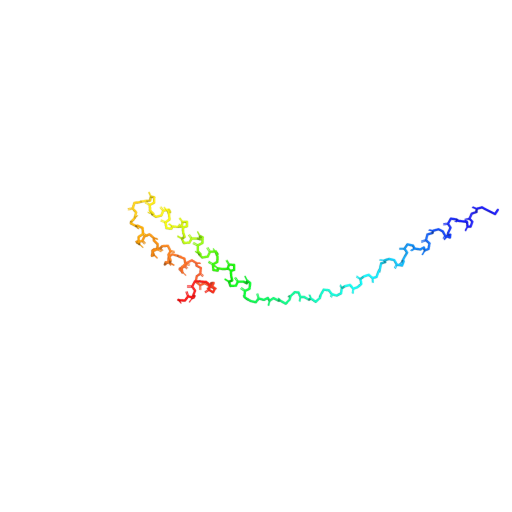1 70 ? -2.257 -4.055 -3.380 1.00 96.81 70 PHE A C 1
ATOM 550 O O . PHE A 1 70 ? -1.997 -3.468 -4.430 1.00 96.81 70 PHE A O 1
ATOM 557 N N . ARG A 1 71 ? -2.609 -5.345 -3.357 1.00 95.31 71 ARG A N 1
ATOM 558 C CA . ARG A 1 71 ? -2.732 -6.166 -4.572 1.00 95.31 71 ARG A CA 1
ATOM 559 C C . ARG A 1 71 ? -3.839 -5.668 -5.488 1.00 95.31 71 ARG A C 1
ATOM 561 O O . ARG A 1 71 ? -3.629 -5.598 -6.694 1.00 95.31 71 ARG A O 1
ATOM 568 N N . GLU A 1 72 ? -4.979 -5.280 -4.928 1.00 96.25 72 GLU A N 1
ATOM 569 C CA . GLU A 1 72 ? -6.091 -4.730 -5.708 1.00 96.25 72 GLU A CA 1
ATOM 570 C C . GLU A 1 72 ? -5.713 -3.412 -6.392 1.00 96.25 72 GLU A C 1
ATOM 572 O O . GLU A 1 72 ? -6.010 -3.206 -7.567 1.00 96.25 72 GLU A O 1
ATOM 577 N N . ARG A 1 73 ? -5.016 -2.521 -5.677 1.00 95.69 73 ARG A N 1
ATOM 578 C CA . ARG A 1 73 ? -4.662 -1.189 -6.190 1.00 95.69 73 ARG A CA 1
ATOM 579 C C . ARG A 1 73 ? -3.444 -1.184 -7.102 1.00 95.69 73 ARG A C 1
ATOM 581 O O . ARG A 1 73 ? -3.404 -0.408 -8.052 1.00 95.69 73 ARG A O 1
ATOM 588 N N . PHE A 1 74 ? -2.450 -2.014 -6.801 1.00 94.50 74 PHE A N 1
ATOM 589 C CA . PHE A 1 74 ? -1.136 -2.007 -7.444 1.00 94.50 74 PHE A CA 1
ATOM 590 C C . PHE A 1 74 ? -0.801 -3.332 -8.127 1.00 94.50 74 PHE A C 1
ATOM 592 O O . PHE A 1 74 ? 0.371 -3.600 -8.383 1.00 94.50 74 PHE A O 1
ATOM 599 N N . GLY A 1 75 ? -1.801 -4.152 -8.466 1.00 91.62 75 GLY A N 1
ATOM 600 C CA . GLY A 1 75 ? -1.627 -5.458 -9.119 1.00 91.62 75 GLY A CA 1
ATOM 601 C C . GLY A 1 75 ? -0.860 -5.427 -10.447 1.00 91.62 75 GLY A C 1
ATOM 602 O O . GLY A 1 75 ? -0.373 -6.454 -10.905 1.00 91.62 75 GLY A O 1
ATOM 603 N N . TYR A 1 76 ? -0.694 -4.249 -11.050 1.00 88.38 76 TYR A N 1
ATOM 604 C CA . TYR A 1 76 ? 0.141 -4.034 -12.232 1.00 88.38 76 TYR A CA 1
ATOM 605 C C . TYR A 1 76 ? 1.652 -3.938 -11.930 1.00 88.38 76 TYR A C 1
ATOM 607 O O . TYR A 1 76 ? 2.450 -3.923 -12.862 1.00 88.38 76 TYR A O 1
ATOM 615 N N . THR A 1 77 ? 2.057 -3.848 -10.659 1.00 88.62 77 THR A N 1
ATOM 616 C CA . THR A 1 77 ? 3.470 -3.777 -10.235 1.00 88.62 77 THR A CA 1
ATOM 617 C C . THR A 1 77 ? 4.060 -5.172 -10.022 1.00 88.62 77 THR A C 1
ATOM 619 O O . THR A 1 77 ? 3.343 -6.123 -9.688 1.00 88.62 77 THR A O 1
ATOM 622 N N . HIS A 1 78 ? 5.378 -5.320 -10.157 1.00 86.19 78 HIS A N 1
ATOM 623 C CA . HIS A 1 78 ? 6.051 -6.582 -9.844 1.00 86.19 78 HIS A CA 1
ATOM 624 C C . HIS A 1 78 ? 5.952 -6.898 -8.349 1.00 86.19 78 HIS A C 1
ATOM 626 O O . HIS A 1 78 ? 5.711 -8.046 -7.971 1.00 86.19 78 HIS A O 1
ATOM 632 N N . ALA A 1 79 ? 6.031 -5.877 -7.494 1.00 87.00 79 ALA A N 1
ATOM 633 C CA . ALA A 1 79 ? 5.925 -6.055 -6.048 1.00 87.00 79 ALA A CA 1
ATOM 634 C C . ALA A 1 79 ? 4.569 -6.626 -5.590 1.00 87.00 79 ALA A C 1
ATOM 636 O O . ALA A 1 79 ? 4.525 -7.397 -4.624 1.00 87.00 79 ALA A O 1
ATOM 637 N N . ALA A 1 80 ? 3.461 -6.292 -6.259 1.00 87.25 80 ALA A N 1
ATOM 638 C CA . ALA A 1 80 ? 2.146 -6.851 -5.928 1.00 87.25 80 ALA A CA 1
ATOM 639 C C . ALA A 1 80 ? 2.027 -8.345 -6.272 1.00 87.25 80 ALA A C 1
ATOM 641 O O . ALA A 1 80 ? 1.344 -9.085 -5.558 1.00 87.25 80 ALA A O 1
ATOM 642 N N . ASN A 1 81 ? 2.726 -8.781 -7.322 1.00 84.38 81 ASN A N 1
ATOM 643 C CA . ASN A 1 81 ? 2.661 -10.141 -7.855 1.00 84.38 81 ASN A CA 1
ATOM 644 C C . ASN A 1 81 ? 3.712 -11.092 -7.262 1.00 84.38 81 ASN A C 1
ATOM 646 O O . ASN A 1 81 ? 3.563 -12.307 -7.380 1.00 84.38 81 ASN A O 1
ATOM 650 N N . ASN A 1 82 ? 4.752 -10.564 -6.609 1.00 69.62 82 ASN A N 1
ATOM 651 C CA . ASN A 1 82 ? 5.764 -11.381 -5.941 1.00 69.62 82 ASN A CA 1
ATOM 652 C C . ASN A 1 82 ? 5.154 -12.057 -4.695 1.00 69.62 82 ASN A C 1
ATOM 654 O O . ASN A 1 82 ? 4.674 -11.370 -3.780 1.00 69.62 82 ASN A O 1
ATOM 658 N N . LYS A 1 83 ? 5.111 -13.397 -4.720 1.00 54.16 83 LYS A N 1
ATOM 659 C CA . LYS A 1 83 ? 4.451 -14.272 -3.738 1.00 54.16 83 LYS A CA 1
ATOM 660 C C . LYS A 1 83 ? 5.402 -14.702 -2.631 1.00 54.16 83 LYS A C 1
ATOM 662 O O . LYS A 1 83 ? 6.519 -15.143 -2.968 1.00 54.16 83 LYS A O 1
#

Secondary structure (DSSP, 8-state):
--SSSSTTSSGGGGGG-------------HHHHHHHHHHHHHHHHHHHHHHHHHTT--HHHHHHHHHHHHHHHHTTSHHHH--

Mean predicted aligned error: 14.38 Å

Solvent-accessible surface area (backbone atoms only — not comparable to full-atom values): 5060 Å² total; per-residue (Å²): 143,77,76,74,66,66,72,70,72,64,65,75,71,72,76,73,82,70,83,80,72,74,74,71,72,76,77,83,54,70,66,60,58,50,52,51,39,42,55,47,49,52,56,50,28,53,52,45,16,50,55,36,34,74,74,68,41,55,69,71,59,16,43,52,50,22,49,52,53,44,31,72,75,38,54,91,40,68,50,46,66,64,126

Radius of gyration: 28.97 Å; Cα contacts (8 Å, |Δi|>4): 39; chains: 1; bounding box: 60×64×51 Å

Sequence (83 aa):
MKRSLIFLLLLPLALLAACKHNPKKPKENPAAASEIEEGFKQRWVEKRAADLMALGLRPDLSRQQAIDEFRERFGYTHAANNK